Protein AF-A0A923VCF3-F1 (afdb_monomer_lite)

Radius of gyration: 16.05 Å; chains: 1; bounding box: 41×22×43 Å

Secondary structure (DSSP, 8-state):
--TT---EEE-------TTT--TTSS-EEEEPTT-TTTT-----------S-B-TTTSBS--PPPPSSSSSB-TTS-B---

Foldseek 3Di:
DCLQPQQFPDDDDDDPCPPPDDCPPPGGRAGDPPGPQAQVWDQPDDDDPPWDCDPPPTNVDDDTTARGPDQQHNVRDGDPD

Structure (mmCIF, N/CA/C/O backbone):
data_AF-A0A923VCF3-F1
#
_entry.id   AF-A0A923VCF3-F1
#
loop_
_atom_site.group_PDB
_atom_site.id
_atom_site.type_symbol
_atom_site.label_atom_id
_atom_site.label_alt_id
_atom_site.label_comp_id
_atom_site.label_asym_id
_atom_site.label_entity_id
_atom_site.label_seq_id
_atom_site.pdbx_PDB_ins_code
_atom_site.Cartn_x
_atom_site.Cartn_y
_atom_site.Cartn_z
_atom_site.occupancy
_atom_site.B_iso_or_equiv
_atom_site.auth_seq_id
_atom_site.auth_comp_id
_atom_site.auth_asym_id
_atom_site.auth_atom_id
_atom_site.pdbx_PDB_model_num
ATOM 1 N N . VAL A 1 1 ? -19.552 12.423 6.393 1.00 47.62 1 VAL A N 1
ATOM 2 C CA . VAL A 1 1 ? -18.134 12.676 6.765 1.00 47.62 1 VAL A CA 1
ATOM 3 C C . VAL A 1 1 ? -17.473 11.311 6.974 1.00 47.62 1 VAL A C 1
ATOM 5 O O . VAL A 1 1 ? -18.171 10.451 7.486 1.00 47.62 1 VAL A O 1
ATOM 8 N N . ALA A 1 2 ? -16.220 11.093 6.541 1.00 62.00 2 ALA A N 1
ATOM 9 C CA . ALA A 1 2 ? -15.461 9.814 6.549 1.00 62.00 2 ALA A CA 1
ATOM 10 C C . ALA A 1 2 ? -15.523 8.880 5.310 1.00 62.00 2 ALA A C 1
ATOM 12 O O . ALA A 1 2 ? -14.935 7.804 5.351 1.00 62.00 2 ALA A O 1
ATOM 13 N N . GLN A 1 3 ? -16.106 9.289 4.173 1.00 67.25 3 GLN A N 1
ATOM 14 C CA . GLN A 1 3 ? -16.069 8.482 2.929 1.00 67.25 3 GLN A CA 1
ATOM 15 C C . GLN A 1 3 ? -14.650 8.207 2.395 1.00 67.25 3 GLN A C 1
ATOM 17 O O . GLN A 1 3 ? -14.460 7.246 1.660 1.00 67.25 3 GLN A O 1
ATOM 22 N N . ASN A 1 4 ? -13.663 9.017 2.792 1.00 80.06 4 ASN A N 1
ATOM 23 C CA . ASN A 1 4 ? -12.265 8.877 2.376 1.00 80.06 4 ASN A CA 1
ATOM 24 C C . ASN A 1 4 ? -11.386 8.218 3.452 1.00 80.06 4 ASN A C 1
ATOM 26 O O . ASN A 1 4 ? -10.165 8.298 3.361 1.00 80.06 4 ASN A O 1
ATOM 30 N N . ASN A 1 5 ? -11.974 7.623 4.498 1.00 88.50 5 ASN A N 1
ATOM 31 C CA . ASN A 1 5 ? -11.191 6.854 5.461 1.00 88.50 5 ASN A CA 1
ATOM 32 C C . ASN A 1 5 ? -10.603 5.628 4.739 1.00 88.50 5 ASN A C 1
ATOM 34 O O . ASN A 1 5 ? -11.384 4.800 4.273 1.00 88.50 5 ASN A O 1
ATOM 38 N N . PRO A 1 6 ? -9.271 5.474 4.651 1.00 90.31 6 PRO A N 1
ATOM 39 C CA . PRO A 1 6 ? -8.659 4.349 3.950 1.00 90.31 6 PRO A CA 1
ATOM 40 C C . PRO A 1 6 ? -8.900 2.999 4.637 1.00 90.31 6 PRO A C 1
ATOM 42 O O . PRO A 1 6 ? -8.567 1.977 4.049 1.00 90.31 6 PRO A O 1
ATOM 45 N N . LEU A 1 7 ? -9.484 2.962 5.842 1.00 93.38 7 LEU A N 1
ATOM 46 C CA . LEU A 1 7 ? -9.722 1.735 6.608 1.00 93.38 7 LEU A CA 1
ATOM 47 C C . LEU A 1 7 ? -8.436 0.905 6.748 1.00 93.38 7 LEU A C 1
ATOM 49 O O . LEU A 1 7 ? -8.390 -0.252 6.341 1.00 93.38 7 LEU A O 1
ATOM 53 N N . PHE A 1 8 ? -7.372 1.501 7.293 1.00 92.19 8 PHE A N 1
ATOM 54 C CA . PHE A 1 8 ? -6.151 0.757 7.611 1.00 92.19 8 PHE A CA 1
ATOM 55 C C . PHE A 1 8 ? -6.403 -0.276 8.712 1.00 92.19 8 PHE A C 1
ATOM 57 O O . PHE A 1 8 ? -7.231 -0.053 9.597 1.00 92.19 8 PHE A O 1
ATOM 64 N N . VAL A 1 9 ? -5.679 -1.397 8.686 1.00 92.38 9 VAL A N 1
ATOM 65 C CA . VAL A 1 9 ? -5.785 -2.449 9.710 1.00 92.38 9 VAL A CA 1
ATOM 66 C C . VAL A 1 9 ? -5.469 -1.900 11.103 1.00 92.38 9 VAL A C 1
ATOM 68 O O . VAL A 1 9 ? -6.223 -2.170 12.035 1.00 92.38 9 VAL A O 1
ATOM 71 N N . ASN A 1 10 ? -4.395 -1.119 11.261 1.00 89.25 10 ASN A N 1
ATOM 72 C CA . ASN A 1 10 ? -4.053 -0.513 12.546 1.00 89.25 10 ASN A CA 1
ATOM 73 C C . ASN A 1 10 ? -3.154 0.728 12.418 1.00 89.25 10 ASN A C 1
ATOM 75 O O . ASN A 1 10 ? -2.173 0.727 11.679 1.00 89.25 10 ASN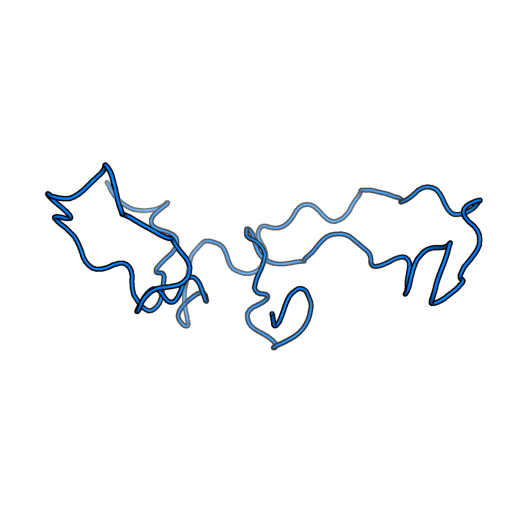 A O 1
ATOM 79 N N . TYR A 1 11 ? -3.448 1.757 13.212 1.00 80.38 11 TYR A N 1
ATOM 80 C CA . TYR A 1 11 ? -2.617 2.953 13.396 1.00 80.38 11 TYR A CA 1
ATOM 81 C C . TYR A 1 11 ? -2.878 3.533 14.804 1.00 80.38 11 TYR A C 1
ATOM 83 O O . TYR A 1 11 ? -3.606 4.511 14.953 1.00 80.38 11 TYR A O 1
ATOM 91 N N . PRO A 1 12 ? -2.380 2.901 15.882 1.00 74.81 12 PRO A N 1
ATOM 92 C CA . PRO A 1 12 ? -2.757 3.261 17.237 1.00 74.81 12 PRO A CA 1
ATOM 93 C C . PRO A 1 12 ? -2.362 4.708 17.545 1.00 74.81 12 PRO A C 1
ATOM 95 O O . PRO A 1 12 ? -1.196 5.105 17.455 1.00 74.81 12 PRO A O 1
ATOM 98 N N . LEU A 1 13 ? -3.389 5.479 17.902 1.00 72.19 13 LEU A N 1
ATOM 99 C CA . LEU A 1 13 ? -3.362 6.876 18.314 1.00 72.19 13 LEU A CA 1
ATOM 100 C C . LEU A 1 13 ? -4.148 7.013 19.636 1.00 72.19 13 LEU A C 1
ATOM 102 O O . LEU A 1 13 ? -5.059 6.217 19.873 1.00 72.19 13 LEU A O 1
ATOM 106 N N . PRO A 1 14 ? -3.866 8.029 20.473 1.00 71.50 14 PRO A N 1
ATOM 107 C CA . PRO A 1 14 ? -2.856 9.068 20.285 1.00 71.50 14 PRO A CA 1
ATOM 108 C C . PRO A 1 14 ? -1.447 8.552 20.587 1.00 71.50 14 PRO A C 1
ATOM 110 O O . PRO A 1 14 ? -1.220 7.901 21.604 1.00 71.50 14 PRO A O 1
ATOM 113 N N . ASN A 1 15 ? -0.484 8.892 19.731 1.00 65.88 15 ASN A N 1
ATOM 114 C CA . ASN A 1 15 ? 0.919 8.795 20.105 1.00 65.88 15 ASN A CA 1
ATOM 115 C C . ASN A 1 15 ? 1.359 10.159 20.645 1.00 65.88 15 ASN A C 1
ATOM 117 O O . ASN A 1 15 ? 1.378 11.137 19.908 1.00 65.88 15 ASN A O 1
ATOM 121 N N . ALA A 1 16 ? 1.663 10.235 21.939 1.00 73.75 16 ALA A N 1
ATOM 122 C CA . ALA A 1 16 ? 2.167 11.459 22.564 1.00 73.75 16 ALA A CA 1
ATOM 123 C C . ALA A 1 16 ? 3.703 11.591 22.473 1.00 73.75 16 ALA A C 1
ATOM 125 O O . ALA A 1 16 ? 4.247 12.645 22.791 1.00 73.75 16 ALA A O 1
ATOM 126 N N . ASN A 1 17 ? 4.402 10.546 22.016 1.00 68.00 17 ASN A N 1
ATOM 127 C CA . ASN A 1 17 ? 5.859 10.466 21.917 1.00 68.00 17 ASN A CA 1
ATOM 128 C C . ASN A 1 17 ? 6.339 10.697 20.476 1.00 68.00 17 ASN A C 1
ATOM 130 O O . ASN A 1 17 ? 7.009 9.854 19.883 1.00 68.00 17 ASN A O 1
ATOM 134 N N . TYR A 1 18 ? 6.035 11.873 19.921 1.00 71.00 18 TYR A N 1
ATOM 135 C CA . TYR A 1 18 ? 6.406 12.254 18.549 1.00 71.00 18 TYR A CA 1
ATOM 136 C C . TYR A 1 18 ? 7.924 12.269 18.282 1.00 71.00 18 TYR A C 1
ATOM 138 O O . TYR A 1 18 ? 8.341 12.230 17.130 1.00 71.00 18 TYR A O 1
ATOM 146 N N . GLN A 1 19 ? 8.758 12.344 19.326 1.00 72.50 19 GLN A N 1
ATOM 147 C CA . GLN A 1 19 ? 10.220 12.431 19.202 1.00 72.50 19 GLN A CA 1
ATOM 148 C C . GLN A 1 19 ? 10.893 11.089 18.887 1.00 72.50 19 GLN A C 1
ATOM 150 O O . GLN A 1 19 ? 11.957 11.074 18.278 1.00 72.50 19 GLN A O 1
ATOM 155 N N . THR A 1 20 ? 10.291 9.972 19.300 1.00 69.00 20 THR A N 1
ATOM 156 C CA . THR A 1 20 ? 10.836 8.618 19.092 1.00 69.00 20 THR A CA 1
ATOM 157 C C . THR A 1 20 ? 9.915 7.753 18.240 1.00 69.00 20 THR A C 1
ATOM 159 O O . THR A 1 20 ? 10.115 6.547 18.148 1.00 69.00 20 THR A O 1
ATOM 162 N N . GLN A 1 21 ? 8.870 8.347 17.664 1.00 67.19 21 GLN A N 1
ATOM 163 C CA . GLN A 1 21 ? 7.860 7.615 16.924 1.00 67.19 21 GLN A CA 1
ATOM 164 C C . GLN A 1 21 ? 8.416 7.127 15.590 1.00 67.19 21 GLN A C 1
ATOM 166 O O . GLN A 1 21 ? 8.785 7.923 14.726 1.00 67.19 21 GLN A O 1
ATOM 171 N N . SER A 1 22 ? 8.404 5.809 15.415 1.00 66.88 22 SER A N 1
ATOM 172 C CA . SER A 1 22 ? 8.714 5.155 14.155 1.00 66.88 22 SER A CA 1
ATOM 173 C C . SER A 1 22 ? 7.443 4.536 13.585 1.00 66.88 22 SER A C 1
ATOM 175 O O . SER A 1 22 ? 6.687 3.870 14.286 1.00 66.88 22 SER A O 1
ATOM 177 N N . SER A 1 23 ? 7.197 4.703 12.285 1.00 65.56 23 SER A N 1
ATOM 178 C CA . SER A 1 23 ? 6.110 3.987 11.600 1.00 65.56 23 SER A CA 1
ATOM 179 C C . SER A 1 23 ? 6.365 2.478 11.481 1.00 65.56 23 SER A C 1
ATOM 181 O O . SER A 1 23 ? 5.505 1.766 10.976 1.00 65.56 23 SER A O 1
ATOM 183 N N . VAL A 1 24 ? 7.540 2.012 11.921 1.00 62.97 24 VAL A N 1
ATOM 184 C CA . VAL A 1 24 ? 7.985 0.609 11.927 1.00 62.97 24 VAL A CA 1
ATOM 185 C C . VAL A 1 24 ? 7.580 -0.119 13.227 1.00 62.97 24 VAL A C 1
ATOM 187 O O . VAL A 1 24 ? 7.892 -1.292 13.397 1.00 62.97 24 VAL A O 1
ATOM 190 N N . ASP A 1 25 ? 6.888 0.560 14.152 1.00 72.50 25 ASP A N 1
ATOM 191 C CA . ASP A 1 25 ? 6.331 -0.049 15.370 1.00 72.50 25 ASP A CA 1
ATOM 192 C C . ASP A 1 25 ? 5.082 -0.914 15.040 1.00 72.50 25 ASP A C 1
ATOM 194 O O . ASP A 1 25 ? 4.960 -1.480 13.958 1.00 72.50 25 ASP A O 1
ATOM 198 N N . ALA A 1 26 ? 4.102 -1.042 15.945 1.00 77.38 26 ALA A N 1
ATOM 199 C CA . ALA A 1 26 ? 2.910 -1.898 15.781 1.00 77.38 26 ALA A CA 1
ATOM 200 C C . ALA A 1 26 ? 1.880 -1.408 14.727 1.00 77.38 26 ALA A C 1
ATOM 202 O O . ALA A 1 26 ? 0.672 -1.646 14.859 1.00 77.38 26 ALA A O 1
ATOM 203 N N . TYR A 1 27 ? 2.323 -0.657 13.720 1.00 85.56 27 TYR A N 1
ATOM 204 C CA . TYR A 1 27 ? 1.471 -0.029 12.716 1.00 85.56 27 TYR A CA 1
ATOM 205 C C . TYR A 1 27 ? 1.236 -0.998 11.564 1.00 85.56 27 TYR A C 1
ATOM 207 O O . TYR A 1 27 ? 2.142 -1.687 11.109 1.00 85.56 27 TYR A O 1
ATOM 215 N N . ASN A 1 28 ? -0.004 -1.057 11.088 1.00 89.12 28 ASN A N 1
ATOM 216 C CA . ASN A 1 28 ? -0.370 -1.886 9.954 1.00 89.12 28 ASN A CA 1
ATOM 217 C C . ASN A 1 28 ? -1.221 -1.067 8.983 1.00 89.12 28 ASN A C 1
ATOM 219 O O . ASN A 1 28 ? -2.439 -0.940 9.133 1.00 89.12 28 ASN A O 1
ATOM 223 N N . PHE A 1 29 ? -0.551 -0.530 7.968 1.00 90.62 29 PHE A N 1
ATOM 224 C CA . PHE A 1 29 ? -1.157 0.306 6.935 1.00 90.62 29 PHE A CA 1
ATOM 225 C C . PHE A 1 29 ? -1.748 -0.493 5.765 1.00 90.62 29 PHE A C 1
ATOM 227 O O . PHE A 1 29 ? -2.090 0.098 4.741 1.00 90.62 29 PHE A O 1
ATOM 234 N N . HIS A 1 30 ? -1.905 -1.816 5.897 1.00 93.44 30 HIS A N 1
ATOM 235 C CA . HIS A 1 30 ? -2.689 -2.586 4.935 1.00 93.44 30 HIS A CA 1
ATOM 236 C C . HIS A 1 30 ? -4.144 -2.113 4.954 1.00 93.44 30 HIS A C 1
ATOM 238 O O . HIS A 1 30 ? -4.687 -1.750 6.002 1.00 93.44 30 HIS A O 1
ATOM 244 N N . LEU A 1 31 ? -4.780 -2.124 3.785 1.00 94.44 31 LEU A N 1
ATOM 245 C CA . LEU A 1 31 ? -6.193 -1.794 3.641 1.00 94.44 31 LEU A CA 1
ATOM 246 C C . LEU A 1 31 ? -7.056 -2.965 4.127 1.00 94.44 31 LEU A C 1
ATOM 248 O O . LEU A 1 31 ? -6.812 -4.118 3.776 1.00 94.44 31 LEU A O 1
ATOM 252 N N . GLN A 1 32 ? -8.095 -2.674 4.906 1.00 94.50 32 GLN A N 1
ATOM 253 C CA . GLN A 1 32 ? -9.128 -3.651 5.241 1.00 94.50 32 GLN A CA 1
ATOM 254 C C . GLN A 1 32 ? -10.030 -3.938 4.029 1.00 94.50 32 GLN A C 1
ATOM 256 O O . GLN A 1 32 ? -10.173 -3.118 3.115 1.00 94.50 32 GLN A O 1
ATOM 261 N N . SER A 1 33 ? -10.705 -5.092 4.056 1.00 94.00 33 SER A N 1
ATOM 262 C CA . SER A 1 33 ? -11.751 -5.413 3.079 1.00 94.00 33 SER A CA 1
ATOM 263 C C . SER A 1 33 ? -12.841 -4.334 3.079 1.00 94.00 33 SER A C 1
ATOM 265 O O . SER A 1 33 ? -13.307 -3.909 4.135 1.00 94.00 33 SER A O 1
ATOM 267 N N . GLY A 1 34 ? -13.233 -3.873 1.889 1.00 92.38 34 GLY A N 1
ATOM 268 C CA . GLY A 1 34 ? -14.209 -2.791 1.722 1.00 92.38 34 GLY A CA 1
ATOM 269 C C . GLY A 1 34 ? -13.634 -1.376 1.847 1.00 92.38 34 GLY A C 1
ATOM 270 O O . GLY A 1 34 ? -14.399 -0.414 1.792 1.00 92.38 34 GLY A O 1
ATOM 271 N N . SER A 1 35 ? -12.311 -1.225 1.981 1.00 94.50 35 SER A N 1
ATOM 272 C CA . SER A 1 35 ? -11.665 0.087 1.933 1.00 94.50 35 SER A CA 1
ATOM 273 C C . SER A 1 35 ? -12.035 0.860 0.658 1.00 94.50 35 SER A C 1
ATOM 275 O O . SER A 1 35 ? -11.932 0.316 -0.446 1.00 94.50 35 SER A O 1
ATOM 277 N N . PRO A 1 36 ? -12.393 2.154 0.767 1.00 95.12 36 PRO A N 1
ATOM 278 C CA . PRO A 1 36 ? -12.657 2.997 -0.395 1.00 95.12 36 PRO A CA 1
ATOM 279 C C . PRO A 1 36 ? -11.391 3.291 -1.213 1.00 95.12 36 PRO A C 1
ATOM 281 O O . PRO A 1 36 ? -11.503 3.841 -2.304 1.00 95.12 36 PRO A O 1
ATOM 284 N N . ALA A 1 37 ? -10.202 2.946 -0.705 1.00 94.56 37 ALA A N 1
ATOM 285 C CA . ALA A 1 37 ? -8.929 3.078 -1.408 1.00 94.56 37 ALA A CA 1
ATOM 286 C C . ALA A 1 37 ? -8.657 1.928 -2.397 1.00 94.56 37 ALA A C 1
ATOM 288 O O . ALA A 1 37 ? -7.811 2.076 -3.284 1.00 94.56 37 ALA A O 1
ATOM 289 N N . ILE A 1 38 ? -9.384 0.810 -2.279 1.00 95.44 38 ILE A N 1
ATOM 290 C CA . ILE A 1 38 ? -9.245 -0.344 -3.173 1.00 95.44 38 ILE A CA 1
ATOM 291 C C . ILE A 1 38 ? -9.737 0.021 -4.580 1.00 95.44 38 ILE A C 1
ATOM 293 O O . ILE A 1 38 ? -10.821 0.584 -4.762 1.00 95.44 38 ILE A O 1
ATOM 297 N N . GLY A 1 39 ? -8.925 -0.289 -5.592 1.00 95.06 39 GLY A N 1
ATOM 298 C CA . GLY A 1 39 ? -9.208 -0.011 -7.001 1.00 95.06 39 GLY A CA 1
ATOM 299 C C . GLY A 1 39 ? -9.193 1.476 -7.374 1.00 95.06 39 GLY A C 1
ATOM 300 O O . GLY A 1 39 ? -9.720 1.841 -8.427 1.00 95.06 39 GLY A O 1
ATOM 301 N N . LYS A 1 40 ? -8.664 2.353 -6.509 1.00 95.44 40 LYS A N 1
ATOM 302 C CA . LYS A 1 40 ? -8.584 3.809 -6.742 1.00 95.44 40 LYS A CA 1
ATOM 303 C C . LYS A 1 40 ? -7.189 4.301 -7.125 1.00 95.44 40 LYS A C 1
ATOM 305 O O . LYS A 1 40 ? -6.981 5.506 -7.232 1.00 95.44 40 LYS A O 1
ATOM 310 N N . GLY A 1 41 ? -6.245 3.390 -7.345 1.00 92.88 41 GLY A N 1
ATOM 311 C CA . GLY A 1 41 ? -4.930 3.702 -7.889 1.00 92.88 41 GLY A CA 1
ATOM 312 C C . GLY A 1 41 ? -5.022 4.164 -9.344 1.00 92.88 41 GLY A C 1
ATOM 313 O O . GLY A 1 41 ? -5.770 3.609 -10.152 1.00 92.88 41 GLY A O 1
ATOM 314 N N . TYR A 1 42 ? -4.259 5.199 -9.690 1.00 92.75 42 TYR A N 1
ATOM 315 C CA . TYR A 1 42 ? -4.159 5.676 -11.064 1.00 92.75 42 TYR A CA 1
ATOM 316 C C . TYR A 1 42 ? -3.130 4.846 -11.832 1.00 92.75 42 TYR A C 1
ATOM 318 O O . TYR A 1 42 ? -1.934 4.929 -11.560 1.00 92.75 42 TYR A O 1
ATOM 326 N N . GLN A 1 43 ? -3.599 4.064 -12.807 1.00 90.94 43 GLN A N 1
ATOM 327 C CA . GLN A 1 43 ? -2.753 3.105 -13.522 1.00 90.94 43 GLN A CA 1
ATOM 328 C C . GLN A 1 43 ? -2.268 3.572 -14.898 1.00 90.94 43 GLN A C 1
ATOM 330 O O . GLN A 1 43 ? -1.427 2.917 -15.502 1.00 90.94 43 GLN A O 1
ATOM 335 N N . SER A 1 44 ? -2.721 4.726 -15.392 1.00 91.00 44 SER A N 1
ATOM 336 C CA . SER A 1 44 ? -2.345 5.222 -16.728 1.00 91.00 44 SER A CA 1
ATOM 337 C C . SER A 1 44 ? -0.956 5.884 -16.767 1.00 91.00 44 SER A C 1
ATOM 339 O O . SER A 1 44 ? -0.678 6.711 -17.635 1.00 91.00 44 SER A O 1
ATOM 341 N N . PHE A 1 45 ? -0.088 5.560 -15.808 1.00 86.12 45 PHE A N 1
ATOM 342 C CA . PHE A 1 45 ? 1.313 5.959 -15.797 1.00 86.12 45 PHE A CA 1
ATOM 343 C C . PHE A 1 45 ? 2.150 4.897 -16.510 1.00 86.12 45 PHE A C 1
ATOM 345 O O . PHE A 1 45 ? 2.010 3.705 -16.249 1.00 86.12 45 PHE A O 1
ATOM 352 N N . THR A 1 46 ? 3.048 5.336 -17.390 1.00 85.81 46 THR A N 1
ATOM 353 C CA . THR A 1 46 ? 4.031 4.458 -18.032 1.00 85.81 46 THR A CA 1
ATOM 354 C C . THR A 1 46 ? 5.409 4.747 -17.436 1.00 85.81 46 THR A C 1
ATOM 356 O O . THR A 1 46 ? 5.883 5.878 -17.571 1.00 85.81 46 THR A O 1
ATOM 359 N N . PRO A 1 47 ? 6.054 3.775 -16.766 1.00 80.75 47 PRO A N 1
ATOM 360 C CA . PRO A 1 47 ? 7.390 3.967 -16.217 1.00 80.75 47 PRO A CA 1
ATOM 361 C C . PRO A 1 47 ? 8.438 4.122 -17.324 1.00 80.75 47 PRO A C 1
ATOM 363 O O . PRO A 1 47 ? 8.275 3.632 -18.442 1.00 80.75 47 PRO A O 1
ATOM 366 N N . ILE A 1 48 ? 9.548 4.792 -17.003 1.00 84.50 48 ILE A N 1
ATOM 367 C CA . ILE A 1 48 ? 10.711 4.857 -17.894 1.00 84.50 48 ILE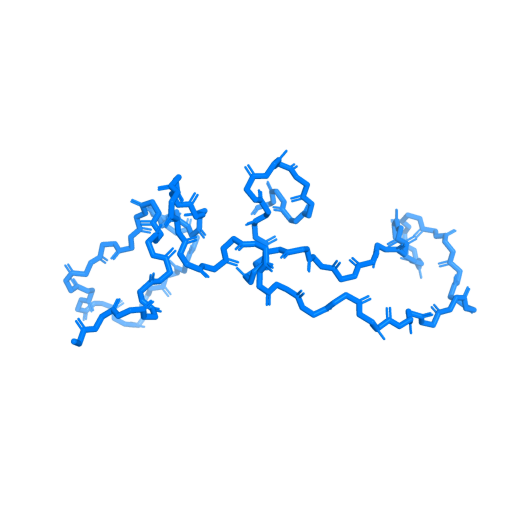 A CA 1
ATOM 368 C C . ILE A 1 48 ? 11.301 3.447 -18.000 1.00 84.50 48 ILE A C 1
ATOM 370 O O . ILE A 1 48 ? 11.762 2.895 -17.007 1.00 84.50 48 ILE A O 1
ATOM 374 N N . MET A 1 49 ? 11.302 2.879 -19.208 1.00 80.75 49 MET A N 1
ATOM 375 C CA . MET A 1 49 ? 11.750 1.500 -19.458 1.00 80.75 49 MET A CA 1
ATOM 376 C C . MET A 1 49 ? 13.249 1.377 -19.774 1.00 80.75 49 MET A C 1
ATOM 378 O O . MET A 1 49 ? 13.775 0.273 -19.844 1.00 80.75 49 MET A O 1
ATOM 382 N N . ASN A 1 50 ? 13.957 2.496 -19.945 1.00 84.94 50 ASN A N 1
ATOM 383 C CA . ASN A 1 50 ? 15.376 2.524 -20.327 1.00 84.94 50 ASN A CA 1
ATOM 384 C C . ASN A 1 50 ? 16.339 2.421 -19.126 1.00 84.94 50 ASN A C 1
ATOM 386 O O . ASN A 1 50 ? 17.480 2.873 -19.210 1.00 84.94 50 ASN A O 1
ATOM 390 N N . ILE A 1 51 ? 15.888 1.859 -18.004 1.00 81.62 51 ILE A N 1
ATOM 391 C CA . ILE A 1 51 ? 16.704 1.676 -16.801 1.00 81.62 51 ILE A CA 1
ATOM 392 C C . ILE A 1 51 ? 17.255 0.240 -16.796 1.00 81.62 51 ILE A C 1
ATOM 394 O O . ILE A 1 51 ? 16.477 -0.691 -17.012 1.00 81.62 51 ILE A O 1
ATOM 398 N N . PRO A 1 52 ? 18.558 0.021 -16.540 1.00 84.62 52 PRO A N 1
ATOM 399 C CA . PRO A 1 52 ? 19.101 -1.324 -16.384 1.00 84.62 52 PRO A CA 1
ATOM 400 C C . PRO A 1 52 ? 18.382 -2.097 -15.269 1.00 84.62 52 PRO A C 1
ATOM 402 O O . PRO A 1 52 ? 18.201 -1.579 -14.164 1.00 84.62 52 PRO A O 1
ATOM 405 N N . ILE A 1 53 ? 17.989 -3.339 -15.558 1.00 85.25 53 ILE A N 1
ATOM 406 C CA . ILE A 1 53 ? 17.513 -4.289 -14.549 1.00 85.25 53 ILE A CA 1
ATOM 407 C C . ILE A 1 53 ? 18.742 -4.998 -13.985 1.00 85.25 53 ILE A C 1
ATOM 409 O O . ILE A 1 53 ? 19.391 -5.764 -14.694 1.00 85.25 53 ILE A O 1
ATOM 413 N N . ASP A 1 54 ? 19.082 -4.714 -12.734 1.00 84.69 54 ASP A N 1
ATOM 414 C CA . ASP A 1 54 ? 20.226 -5.303 -12.038 1.00 84.69 54 ASP A CA 1
ATOM 415 C C . ASP A 1 54 ? 19.937 -5.286 -10.534 1.00 84.69 54 ASP A C 1
ATOM 417 O O . ASP A 1 54 ? 19.505 -4.271 -9.993 1.00 84.69 54 ASP A O 1
ATOM 421 N N . ALA A 1 55 ? 20.147 -6.412 -9.854 1.00 79.25 55 ALA A N 1
ATOM 422 C CA . ALA A 1 55 ? 19.785 -6.559 -8.445 1.00 79.25 55 ALA A CA 1
ATOM 423 C C . ALA A 1 55 ? 20.676 -5.749 -7.479 1.00 79.25 55 ALA A C 1
ATOM 425 O O . ALA A 1 55 ? 20.297 -5.570 -6.324 1.00 79.25 55 ALA A O 1
ATOM 426 N N . ASN A 1 56 ? 21.841 -5.273 -7.930 1.00 80.75 56 ASN A N 1
ATOM 427 C CA . ASN A 1 56 ? 22.817 -4.536 -7.126 1.00 80.75 56 ASN A CA 1
ATOM 428 C C . ASN A 1 56 ? 22.860 -3.040 -7.473 1.00 80.75 56 ASN A C 1
ATOM 430 O O . ASN A 1 56 ? 22.988 -2.206 -6.579 1.00 80.75 56 ASN A O 1
ATOM 434 N N . PHE A 1 57 ? 22.785 -2.699 -8.763 1.00 80.56 57 PHE A N 1
ATOM 435 C CA . PHE A 1 57 ? 23.005 -1.338 -9.274 1.00 80.56 57 PHE A CA 1
ATOM 436 C C . PHE A 1 57 ? 21.880 -0.821 -10.181 1.00 80.56 57 PHE A C 1
ATOM 438 O O . PHE A 1 57 ? 21.956 0.308 -10.669 1.00 80.56 57 PHE A O 1
ATOM 445 N N . GLY A 1 58 ? 20.853 -1.633 -10.429 1.00 77.50 58 GLY A N 1
ATOM 446 C CA . GLY A 1 58 ? 19.730 -1.312 -11.301 1.00 77.50 58 GLY A CA 1
ATOM 447 C C . GLY A 1 58 ? 18.389 -1.450 -10.592 1.00 77.50 58 GLY A C 1
ATOM 448 O O . GLY A 1 58 ? 18.292 -1.504 -9.367 1.00 77.50 58 GLY A O 1
ATOM 449 N N . SER A 1 59 ? 17.320 -1.485 -11.381 1.00 78.56 59 SER A N 1
ATOM 450 C CA . SER A 1 59 ? 15.996 -1.808 -10.859 1.00 78.56 59 SER A CA 1
ATOM 451 C C . SER A 1 59 ? 15.897 -3.315 -10.601 1.00 78.56 59 SER A C 1
ATOM 453 O O . SER A 1 59 ? 16.265 -4.113 -11.460 1.00 78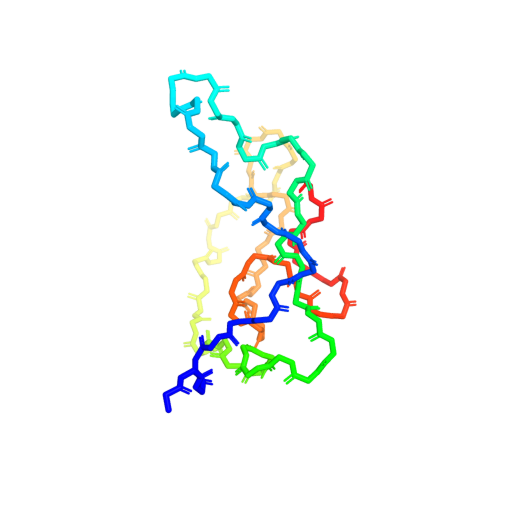.56 59 SER A O 1
ATOM 455 N N . SER A 1 60 ? 15.344 -3.718 -9.455 1.00 76.31 60 SER A N 1
ATOM 456 C CA . SER A 1 60 ? 14.963 -5.115 -9.183 1.00 76.31 60 SER A CA 1
ATOM 457 C C . SER A 1 60 ? 13.700 -5.554 -9.944 1.00 76.31 60 SER A C 1
ATOM 459 O O . SER A 1 60 ? 13.312 -6.719 -9.891 1.00 76.31 60 SER A O 1
ATOM 461 N N . GLY A 1 61 ? 13.071 -4.623 -10.666 1.00 75.75 61 GLY A N 1
ATOM 462 C CA . GLY A 1 61 ? 11.872 -4.811 -11.469 1.00 75.75 61 GLY A CA 1
ATOM 463 C C . GLY A 1 61 ? 11.177 -3.469 -11.707 1.00 75.75 61 GLY A C 1
ATOM 464 O O . GLY A 1 61 ? 10.977 -2.687 -10.776 1.00 75.75 61 GLY A O 1
ATOM 465 N N . ILE A 1 62 ? 10.796 -3.190 -12.956 1.00 76.50 62 ILE A N 1
ATOM 466 C CA . ILE A 1 62 ? 9.971 -2.021 -13.281 1.00 76.50 62 ILE A CA 1
ATOM 467 C C . ILE A 1 62 ? 8.510 -2.416 -13.068 1.00 76.50 62 ILE A C 1
ATOM 469 O O . ILE A 1 62 ? 7.866 -2.984 -13.950 1.00 76.50 62 ILE A O 1
ATOM 473 N N . THR A 1 63 ? 8.001 -2.155 -11.870 1.00 76.50 63 THR A N 1
ATOM 474 C CA . THR A 1 63 ? 6.607 -2.439 -11.519 1.00 76.50 63 THR A CA 1
ATOM 475 C C . THR A 1 63 ? 5.713 -1.288 -11.970 1.00 76.50 63 THR A C 1
ATOM 477 O O . THR A 1 63 ? 6.054 -0.115 -11.804 1.00 76.50 63 THR A O 1
ATOM 480 N N . GLY A 1 64 ? 4.554 -1.617 -12.540 1.00 80.62 64 GLY A N 1
ATOM 481 C CA . GLY A 1 64 ? 3.519 -0.623 -12.807 1.00 80.62 64 GLY A CA 1
ATOM 482 C C . GLY A 1 64 ? 3.011 0.038 -11.514 1.00 80.62 64 GLY A C 1
ATOM 483 O O . GLY A 1 64 ? 3.236 -0.482 -10.418 1.00 80.62 64 GLY A O 1
ATOM 484 N N . PRO A 1 65 ? 2.319 1.183 -11.622 1.00 87.38 65 PRO A N 1
ATOM 485 C CA . PRO A 1 65 ? 1.626 1.781 -10.483 1.00 87.38 65 PRO A CA 1
ATOM 486 C C . PRO A 1 65 ? 0.613 0.794 -9.882 1.00 87.38 65 PRO A C 1
ATOM 488 O O . PRO A 1 65 ? -0.017 0.018 -10.602 1.00 87.38 65 PRO A O 1
ATOM 491 N N . GLY A 1 66 ? 0.437 0.843 -8.561 1.00 91.19 66 GLY A N 1
ATOM 492 C CA . GLY A 1 66 ? -0.545 0.016 -7.860 1.00 91.19 66 GLY A CA 1
ATOM 493 C C . GLY A 1 66 ? -1.991 0.328 -8.267 1.00 91.19 66 GLY A C 1
ATOM 494 O O . GLY A 1 66 ? -2.334 1.464 -8.604 1.00 91.19 66 GLY A O 1
ATOM 495 N N . LYS A 1 67 ? -2.855 -0.688 -8.202 1.00 94.19 67 LYS A N 1
ATOM 496 C CA . LYS A 1 67 ? -4.306 -0.577 -8.426 1.00 94.19 67 LYS A CA 1
ATOM 497 C C . LYS A 1 67 ? -5.058 0.008 -7.230 1.00 94.19 67 LYS A C 1
ATOM 499 O O . LYS A 1 67 ? -6.131 0.581 -7.408 1.00 94.19 67 LYS A O 1
ATOM 504 N N . ASP A 1 68 ? -4.506 -0.121 -6.029 1.00 95.25 68 ASP A N 1
ATOM 505 C CA . ASP A 1 68 ? -5.062 0.401 -4.783 1.00 95.25 68 ASP A CA 1
ATOM 506 C C . ASP A 1 68 ? -4.279 1.652 -4.362 1.00 95.25 68 ASP A C 1
ATOM 508 O O . ASP A 1 68 ? -3.069 1.736 -4.592 1.00 95.25 68 ASP A O 1
ATOM 512 N N . MET A 1 69 ? -4.944 2.639 -3.749 1.00 93.69 69 MET A N 1
ATOM 513 C CA . MET A 1 69 ? -4.222 3.784 -3.181 1.00 93.69 69 MET A CA 1
ATOM 514 C C . MET A 1 69 ? -3.399 3.347 -1.965 1.00 93.69 69 MET A C 1
ATOM 516 O O . MET A 1 69 ? -3.911 2.677 -1.071 1.00 93.69 69 MET A O 1
ATOM 520 N N . GLY A 1 70 ? -2.147 3.799 -1.903 1.00 90.69 70 GLY A N 1
ATOM 521 C CA . GLY A 1 70 ? -1.188 3.405 -0.869 1.00 90.69 70 GLY A CA 1
ATOM 522 C C . GLY A 1 70 ? -0.131 2.435 -1.398 1.00 90.69 70 GLY A C 1
ATOM 523 O O . GLY A 1 70 ? -0.079 2.136 -2.589 1.00 90.69 70 GLY A O 1
ATOM 524 N N . CYS A 1 71 ? 0.756 1.980 -0.514 1.00 88.94 71 CYS A N 1
ATOM 525 C CA . CYS A 1 71 ? 1.900 1.137 -0.876 1.00 88.94 71 CYS A CA 1
ATOM 526 C C . CYS A 1 71 ? 1.631 -0.375 -0.768 1.00 88.94 71 CYS A C 1
ATOM 528 O O . CYS A 1 71 ? 2.267 -1.141 -1.489 1.00 88.94 71 CYS A O 1
ATOM 530 N N . TYR A 1 72 ? 0.679 -0.791 0.072 1.00 91.75 72 TYR A N 1
ATOM 531 C CA . TYR A 1 72 ? 0.310 -2.193 0.298 1.00 91.75 72 TYR A CA 1
ATOM 532 C C . TYR A 1 72 ? -0.951 -2.536 -0.501 1.00 91.75 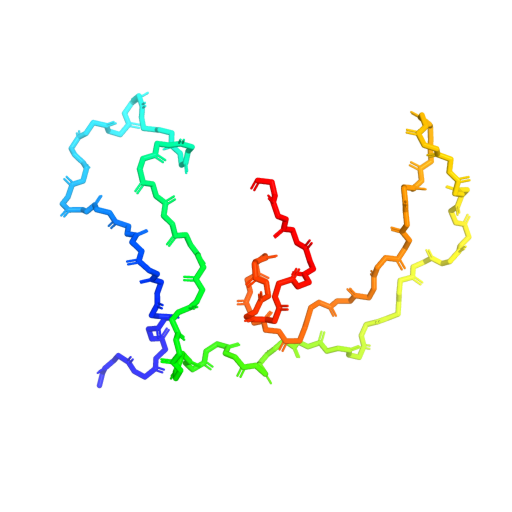72 TYR A C 1
ATOM 534 O O . TYR A 1 72 ? -2.037 -2.046 -0.181 1.00 91.75 72 TYR A O 1
ATOM 542 N N . GLN A 1 73 ? -0.821 -3.339 -1.560 1.00 93.88 73 GLN A N 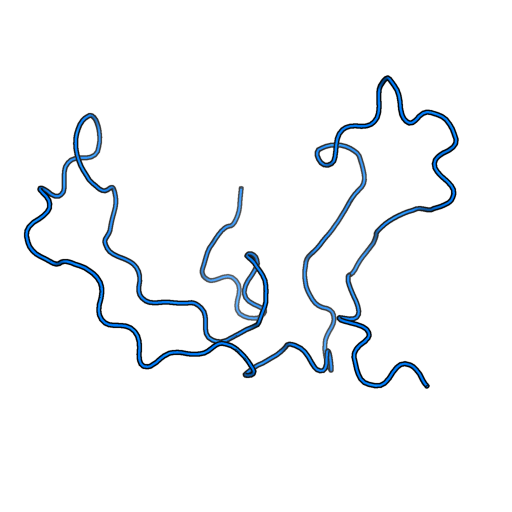1
ATOM 543 C CA . GLN A 1 73 ? -1.972 -3.698 -2.392 1.00 93.88 73 GLN A CA 1
ATOM 544 C C . GLN A 1 73 ? -2.808 -4.780 -1.699 1.00 93.88 73 GLN A C 1
ATOM 546 O O . GLN A 1 73 ? -2.274 -5.710 -1.096 1.00 93.88 73 GLN A O 1
ATOM 551 N N . ALA A 1 74 ? -4.135 -4.695 -1.811 1.00 94.38 74 ALA A N 1
ATOM 552 C CA . ALA A 1 74 ? -5.056 -5.579 -1.090 1.00 94.38 74 ALA A CA 1
ATOM 553 C C . ALA A 1 74 ? -4.994 -7.053 -1.545 1.00 94.38 74 ALA A C 1
ATOM 555 O O . ALA A 1 74 ? -5.515 -7.931 -0.864 1.00 94.38 74 ALA A O 1
ATOM 556 N N . ASP A 1 75 ? -4.366 -7.332 -2.689 1.00 91.56 75 ASP A N 1
ATOM 557 C CA . ASP A 1 75 ? -4.140 -8.680 -3.229 1.00 91.56 75 ASP A CA 1
ATOM 558 C C . ASP A 1 75 ? -2.754 -9.253 -2.881 1.00 91.56 75 ASP A C 1
ATOM 560 O O . ASP A 1 75 ? -2.393 -10.319 -3.373 1.00 91.56 75 ASP A O 1
ATOM 564 N N . GLY A 1 76 ? -1.969 -8.558 -2.051 1.00 88.75 76 GLY A N 1
ATOM 565 C CA . GLY A 1 76 ? -0.623 -8.982 -1.662 1.00 88.75 76 GLY A CA 1
ATOM 5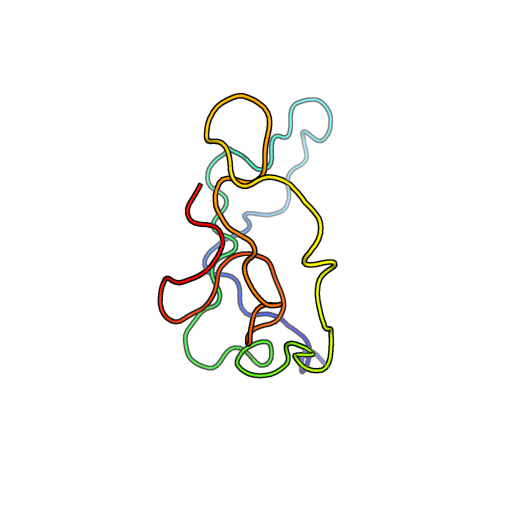66 C C . GLY A 1 76 ? 0.458 -8.700 -2.709 1.00 88.75 76 GLY A C 1
ATOM 567 O O . GLY A 1 76 ? 1.576 -9.200 -2.580 1.00 88.75 76 GLY A O 1
ATOM 568 N N . THR A 1 77 ? 0.147 -7.914 -3.743 1.00 87.69 77 THR A N 1
ATOM 569 C CA . THR A 1 77 ? 1.149 -7.355 -4.662 1.00 87.69 77 THR A CA 1
ATOM 570 C C . THR A 1 77 ? 1.719 -6.030 -4.124 1.00 87.69 77 THR A C 1
ATOM 572 O O . THR A 1 77 ? 1.258 -5.495 -3.116 1.00 87.69 77 THR A O 1
ATOM 575 N N . GLY A 1 78 ? 2.727 -5.464 -4.793 1.00 83.38 78 GLY A N 1
ATOM 576 C CA . GLY A 1 78 ? 3.339 -4.193 -4.384 1.00 83.38 78 GLY A CA 1
ATOM 577 C C . GLY A 1 78 ? 4.339 -4.342 -3.233 1.00 83.38 78 GLY A C 1
ATOM 578 O O . GLY A 1 78 ? 5.057 -5.340 -3.164 1.00 83.38 78 GLY A O 1
ATOM 579 N N . ASN A 1 79 ? 4.432 -3.328 -2.366 1.00 82.19 79 ASN A N 1
ATOM 580 C CA . ASN A 1 79 ? 5.370 -3.356 -1.244 1.00 82.19 79 ASN A CA 1
ATOM 581 C C . ASN A 1 79 ? 4.885 -4.343 -0.188 1.00 82.19 79 ASN A C 1
ATOM 583 O O . ASN A 1 79 ? 3.735 -4.265 0.217 1.00 82.19 79 ASN A O 1
ATOM 587 N N . GLN A 1 80 ? 5.789 -5.204 0.279 1.00 78.00 80 GLN A N 1
ATOM 588 C CA . GLN A 1 80 ? 5.537 -6.201 1.331 1.00 78.00 80 GLN A CA 1
ATOM 589 C C . GLN A 1 80 ? 6.553 -6.109 2.479 1.00 78.00 80 GLN A C 1
ATOM 591 O O . GLN A 1 80 ? 6.654 -7.019 3.299 1.00 78.00 80 GLN A O 1
ATOM 596 N N . HIS A 1 81 ? 7.346 -5.037 2.476 1.00 65.50 81 HIS A N 1
ATOM 597 C CA . HIS A 1 81 ? 8.427 -4.786 3.421 1.00 65.50 81 HIS A CA 1
ATOM 598 C C . HIS A 1 81 ? 7.914 -4.085 4.681 1.00 65.50 81 HIS A C 1
ATOM 600 O O . HIS A 1 81 ? 6.961 -3.268 4.559 1.00 65.50 81 HIS A O 1
#

Sequence (81 aa):
VAQNNPLFVNYPLPNANYQTQSSVDAYNFHLQSGSPAIGKGYQSFTPIMNIPIDANFGSSGITGPGKDMGCYQADGTGNQH

pLDDT: mean 83.04, std 10.32, range [47.62, 95.44]